Protein AF-A0A4Y8C5Q2-F1 (afdb_monomer_lite)

Sequence (82 aa):
SRYNRLPDAVVLEGPKSGGHQGFTYEQCLDPNYQLEKLIAPVVEEAKNWGSFPVIAAGGIWDKKDIENAISLGASGVQMGTR

pLDDT: mean 91.71, std 7.69, range [55.97, 98.31]

Foldseek 3Di:
DVPPDDDLEEEDEALQAPDDDPDDPVLSPDPCRGQLNVLQVVQVVCVVVPRHAYEYEHPQDDPVSQVSSVVSPHPY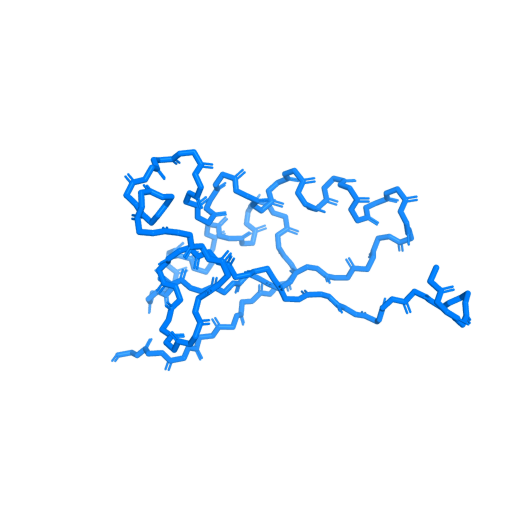YDDDDD

Radius of gyration: 13.01 Å; chains: 1; bounding box: 37×28×28 Å

Secondary structure (DSSP, 8-state):
-TTS---S-EEEE-TT-SSS-SS-HHHHH-GGGSHHHHHHHHHHHHHHTT---EEEESS--SHHHHHHHHHTT-SEEE----

Structure (mmCIF, N/CA/C/O backbone):
data_AF-A0A4Y8C5Q2-F1
#
_entry.id   AF-A0A4Y8C5Q2-F1
#
loop_
_atom_site.group_PDB
_atom_site.id
_atom_site.type_symb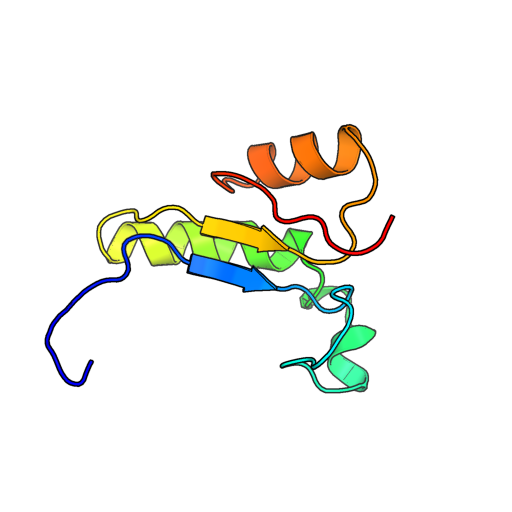ol
_atom_site.label_atom_id
_atom_site.label_alt_id
_atom_site.label_comp_id
_atom_site.label_asym_id
_atom_site.label_entity_id
_atom_site.label_seq_id
_atom_site.p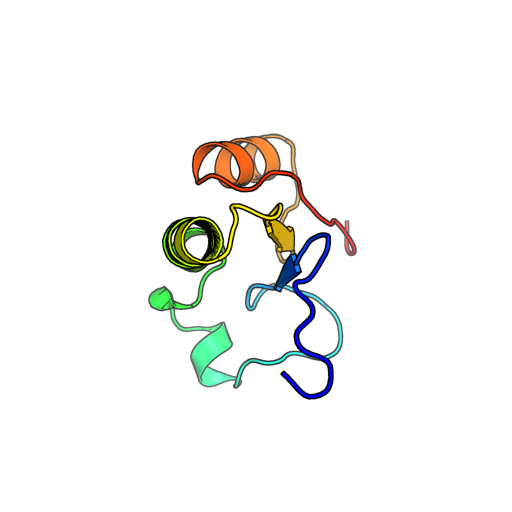dbx_PDB_ins_code
_atom_site.Cartn_x
_atom_site.Cartn_y
_atom_site.Cartn_z
_atom_site.occupancy
_atom_site.B_iso_or_equiv
_atom_site.auth_seq_id
_atom_site.auth_comp_id
_atom_site.auth_asym_id
_atom_site.auth_atom_id
_atom_site.pdbx_PDB_model_num
ATOM 1 N N . SER A 1 1 ? -21.289 7.829 -6.438 1.00 65.00 1 SER A N 1
ATOM 2 C CA . SER A 1 1 ? -21.351 6.365 -6.647 1.00 65.00 1 SER A CA 1
ATOM 3 C C . SER A 1 1 ? -22.804 5.952 -6.884 1.00 65.00 1 SER A C 1
ATOM 5 O O . SER A 1 1 ? -23.692 6.677 -6.451 1.00 65.00 1 SER A O 1
ATOM 7 N N . ARG A 1 2 ? -23.075 4.828 -7.571 1.00 76.00 2 ARG A N 1
ATOM 8 C CA . ARG A 1 2 ? -24.449 4.377 -7.917 1.00 76.00 2 ARG A CA 1
ATOM 9 C C . ARG A 1 2 ? -25.382 4.162 -6.709 1.00 76.00 2 ARG A C 1
ATOM 11 O O . ARG A 1 2 ? -26.589 4.121 -6.904 1.00 76.00 2 ARG A O 1
ATOM 18 N N . TYR A 1 3 ? -24.836 4.040 -5.494 1.00 85.12 3 TYR A N 1
ATOM 19 C CA . TYR A 1 3 ? -25.578 3.643 -4.288 1.00 85.12 3 TYR A CA 1
ATOM 20 C C . TYR A 1 3 ? -25.296 4.513 -3.051 1.00 85.12 3 TYR A C 1
ATOM 22 O O . TYR A 1 3 ? -25.600 4.092 -1.943 1.00 85.12 3 TYR A O 1
ATOM 30 N N . ASN A 1 4 ? -24.676 5.690 -3.216 1.00 85.69 4 ASN A N 1
ATOM 31 C CA . ASN A 1 4 ? -24.277 6.581 -2.112 1.00 85.69 4 ASN A CA 1
ATOM 32 C C . ASN A 1 4 ? -23.578 5.862 -0.934 1.00 85.69 4 ASN A C 1
ATOM 34 O O . ASN A 1 4 ? -23.820 6.155 0.234 1.00 85.69 4 ASN A O 1
ATOM 38 N N . ARG A 1 5 ? -22.738 4.874 -1.255 1.00 88.81 5 ARG A N 1
ATOM 39 C CA . ARG A 1 5 ? -22.016 4.046 -0.288 1.00 88.81 5 ARG A CA 1
ATOM 40 C C . ARG A 1 5 ? -20.513 4.236 -0.445 1.00 88.81 5 ARG A C 1
ATOM 42 O O . ARG A 1 5 ? -20.027 4.329 -1.577 1.00 88.81 5 ARG A O 1
ATOM 49 N N . LEU A 1 6 ? -19.826 4.275 0.693 1.00 92.25 6 LEU A N 1
ATOM 50 C CA . LEU A 1 6 ? -18.371 4.286 0.808 1.00 92.25 6 LEU A CA 1
ATOM 51 C C . LEU A 1 6 ? -17.831 2.854 0.958 1.00 92.25 6 LEU A C 1
ATOM 53 O O . LEU A 1 6 ? -18.560 1.985 1.449 1.00 92.25 6 LEU A O 1
ATOM 57 N N . PRO A 1 7 ? -16.593 2.591 0.511 1.00 92.56 7 PRO A N 1
ATOM 58 C CA . PRO A 1 7 ? -15.959 1.297 0.709 1.00 92.56 7 PRO A CA 1
ATOM 59 C C . PRO A 1 7 ? -15.582 1.084 2.180 1.00 92.56 7 PRO A C 1
ATOM 61 O O . PRO A 1 7 ? -15.218 2.027 2.879 1.00 92.56 7 PRO A O 1
ATOM 64 N N . ASP A 1 8 ? -15.618 -0.172 2.624 1.00 95.62 8 ASP A N 1
ATOM 65 C CA . ASP A 1 8 ? -15.128 -0.568 3.950 1.00 95.62 8 ASP A CA 1
ATOM 66 C C . ASP A 1 8 ? -13.585 -0.585 4.009 1.00 95.62 8 ASP A C 1
ATOM 68 O O . ASP A 1 8 ? -13.007 -0.418 5.077 1.00 95.62 8 ASP A O 1
ATOM 72 N N . ALA A 1 9 ? -12.923 -0.765 2.859 1.00 96.56 9 ALA A N 1
ATOM 73 C CA . ALA A 1 9 ? -11.484 -0.610 2.632 1.00 96.56 9 ALA A CA 1
ATOM 74 C C . ALA A 1 9 ? -11.204 -0.518 1.121 1.00 96.56 9 ALA A C 1
ATOM 76 O O . ALA A 1 9 ? -12.039 -0.915 0.303 1.00 96.56 9 ALA A O 1
ATOM 77 N N . VAL A 1 10 ? -10.013 -0.051 0.746 1.00 96.31 10 VAL A N 1
ATOM 78 C CA . VAL A 1 10 ? -9.532 -0.069 -0.645 1.00 96.31 10 VAL A CA 1
ATOM 79 C C . VAL A 1 10 ? -8.173 -0.754 -0.747 1.00 96.31 10 VAL A C 1
ATOM 81 O O . VAL A 1 10 ? -7.346 -0.644 0.158 1.00 96.31 10 VAL A O 1
ATOM 84 N N . VAL A 1 11 ? -7.933 -1.445 -1.862 1.00 96.38 11 VAL A N 1
ATOM 85 C CA . VAL A 1 11 ? -6.616 -1.999 -2.204 1.00 96.38 11 VAL A CA 1
ATOM 86 C C . VAL A 1 11 ? -5.977 -1.086 -3.243 1.00 96.38 11 VAL A C 1
ATOM 88 O O . VAL A 1 11 ? -6.554 -0.850 -4.303 1.00 96.38 11 VAL A O 1
ATOM 91 N N . LEU A 1 12 ? -4.801 -0.556 -2.919 1.00 95.81 12 LEU A N 1
ATOM 92 C CA . LEU A 1 12 ? -3.984 0.251 -3.812 1.00 95.81 12 LEU A CA 1
ATOM 93 C C . LEU A 1 12 ? -2.909 -0.636 -4.435 1.00 95.81 12 LEU A C 1
ATOM 95 O O . LEU A 1 12 ? -1.943 -1.010 -3.770 1.00 95.81 12 LEU A O 1
ATOM 99 N N . GLU A 1 13 ? -3.078 -0.952 -5.712 1.00 94.44 13 GLU A N 1
ATOM 100 C CA . GLU A 1 13 ? -2.105 -1.727 -6.475 1.00 94.44 13 GLU A CA 1
ATOM 101 C C . GLU A 1 13 ? -1.095 -0.800 -7.154 1.00 94.44 13 GLU A C 1
ATOM 103 O O . GLU A 1 13 ? -1.472 0.139 -7.853 1.00 94.44 13 GLU A O 1
ATOM 108 N N . GLY A 1 14 ? 0.194 -1.062 -6.944 1.00 91.88 14 GLY A N 1
ATOM 109 C CA . GLY A 1 14 ? 1.283 -0.421 -7.672 1.00 91.88 14 GLY A CA 1
ATOM 110 C C . GLY A 1 14 ? 1.711 -1.228 -8.906 1.00 91.88 14 GLY A C 1
ATOM 111 O O . GLY A 1 14 ? 1.355 -2.399 -9.035 1.00 91.88 14 GLY A O 1
ATOM 112 N N . PRO A 1 15 ? 2.563 -0.669 -9.782 1.00 90.00 15 PRO A N 1
ATOM 113 C CA . PRO A 1 15 ? 2.912 -1.278 -11.066 1.00 90.00 15 PRO A CA 1
ATOM 114 C C . PRO A 1 15 ? 3.763 -2.549 -10.973 1.00 90.00 15 PRO A C 1
ATOM 116 O O . PRO A 1 15 ? 3.978 -3.225 -11.972 1.00 90.00 15 PRO A O 1
ATOM 119 N N . LYS A 1 16 ? 4.233 -2.916 -9.780 1.00 87.00 16 LYS A N 1
ATOM 120 C CA . LYS A 1 16 ? 4.898 -4.202 -9.522 1.00 87.00 16 LYS A CA 1
ATOM 121 C C . LYS A 1 16 ? 3.915 -5.307 -9.106 1.00 87.00 16 LYS A C 1
ATOM 123 O O . LYS A 1 16 ? 4.350 -6.384 -8.698 1.00 87.00 16 LYS A O 1
ATOM 128 N N . SER A 1 17 ? 2.603 -5.055 -9.125 1.00 84.56 17 SER A N 1
ATOM 129 C CA . SER A 1 17 ? 1.602 -6.103 -8.913 1.00 84.56 17 SER A CA 1
ATOM 130 C C . SER A 1 17 ? 1.659 -7.132 -10.045 1.00 84.56 17 SER A C 1
ATOM 132 O O . SER A 1 17 ? 1.805 -6.792 -11.216 1.00 84.56 17 SER A O 1
ATOM 134 N N . GLY A 1 18 ? 1.577 -8.414 -9.692 1.00 78.44 18 GLY A N 1
ATOM 135 C CA . GLY A 1 18 ? 1.395 -9.472 -10.683 1.00 78.44 18 GLY A CA 1
ATOM 136 C C . GLY A 1 18 ? -0.054 -9.526 -11.175 1.00 78.44 18 GLY A C 1
ATOM 137 O O . GLY A 1 18 ? -0.959 -9.036 -10.505 1.00 78.44 18 GLY A O 1
ATOM 138 N N . GLY A 1 19 ? -0.291 -10.182 -12.312 1.00 79.94 19 GLY A N 1
ATOM 139 C CA . GLY A 1 19 ? -1.637 -10.360 -12.865 1.00 79.94 19 GLY A CA 1
ATOM 140 C C . GLY A 1 19 ? -2.066 -9.222 -13.794 1.00 79.94 19 GLY A C 1
ATOM 141 O O . GLY A 1 19 ? -1.245 -8.668 -14.522 1.00 79.94 19 GLY A O 1
ATOM 142 N N . HIS A 1 20 ? -3.368 -8.926 -13.835 1.00 80.44 20 HIS A N 1
ATOM 143 C CA . HIS A 1 20 ? -3.902 -7.880 -14.708 1.00 80.44 20 HIS A CA 1
ATOM 144 C C . HIS A 1 20 ? -3.580 -6.499 -14.133 1.00 80.44 20 HIS A C 1
ATOM 146 O O . HIS A 1 20 ? -3.934 -6.218 -12.992 1.00 80.44 20 HIS A O 1
ATOM 152 N N . GLN A 1 21 ? -2.921 -5.644 -14.916 1.00 76.75 21 GLN A N 1
ATOM 153 C CA . GLN A 1 21 ? -2.493 -4.326 -14.453 1.00 76.75 21 GLN A CA 1
ATOM 154 C C . GLN A 1 21 ? -3.425 -3.216 -14.925 1.00 76.75 21 GLN A C 1
ATOM 156 O O . GLN A 1 21 ? -3.809 -3.162 -16.091 1.00 76.75 21 GLN A O 1
ATOM 161 N N . GLY A 1 22 ? -3.719 -2.284 -14.016 1.00 80.38 22 GLY A N 1
ATOM 162 C CA . GLY A 1 22 ? -4.359 -1.007 -14.338 1.00 80.38 22 GLY A CA 1
ATOM 163 C C . GLY A 1 22 ? -3.401 0.051 -14.904 1.00 80.38 22 GLY A C 1
ATOM 164 O O . GLY A 1 22 ? -3.825 1.183 -15.122 1.00 80.38 22 GLY A O 1
ATOM 165 N N . PHE A 1 23 ? -2.127 -0.295 -15.120 1.00 86.00 23 PHE A N 1
ATOM 166 C CA . PHE A 1 23 ? -1.083 0.603 -15.615 1.00 86.00 23 PHE A CA 1
ATOM 167 C C . PHE A 1 23 ? -0.711 0.276 -17.061 1.00 86.00 23 PHE A C 1
ATOM 169 O O . PHE A 1 23 ? -0.697 -0.883 -17.476 1.00 86.00 23 PHE A O 1
ATOM 176 N N . THR A 1 24 ? -0.381 1.317 -17.823 1.00 87.81 24 THR A N 1
ATOM 177 C CA . THR A 1 24 ? 0.282 1.172 -19.127 1.00 87.81 24 THR A CA 1
ATOM 178 C C . THR A 1 24 ? 1.732 0.726 -18.950 1.00 87.81 24 THR A C 1
ATOM 180 O O . THR A 1 24 ? 2.323 0.926 -17.889 1.00 87.81 24 THR A O 1
ATOM 183 N N . TYR A 1 25 ? 2.328 0.164 -20.004 1.00 84.62 25 TYR A N 1
ATOM 184 C CA . TYR A 1 25 ? 3.716 -0.303 -19.970 1.00 84.62 25 TYR A CA 1
ATOM 185 C C . TYR A 1 25 ? 4.696 0.812 -19.572 1.00 84.62 25 TYR A C 1
ATOM 187 O O . TYR A 1 25 ? 5.606 0.595 -18.774 1.00 84.62 25 TYR A O 1
ATOM 195 N N . GLU A 1 26 ? 4.478 2.025 -20.077 1.00 88.00 26 GLU A N 1
ATOM 196 C CA . GLU A 1 26 ? 5.293 3.195 -19.767 1.00 88.00 26 GLU A CA 1
ATOM 197 C C . GLU A 1 26 ? 5.179 3.581 -18.287 1.00 88.00 26 GLU A C 1
ATOM 199 O O . GLU A 1 26 ? 6.188 3.855 -17.637 1.00 88.00 26 GLU A O 1
ATOM 204 N N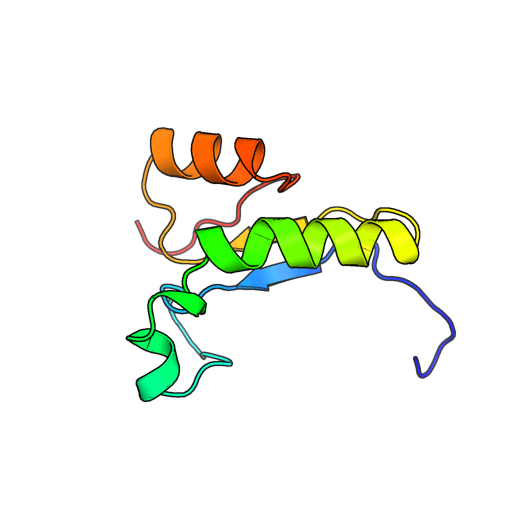 . GLN A 1 27 ? 3.967 3.539 -17.725 1.00 88.62 27 GLN A N 1
ATOM 205 C CA . GLN A 1 27 ? 3.735 3.826 -16.307 1.00 88.62 27 GLN A CA 1
ATOM 206 C C . GLN A 1 27 ? 4.371 2.781 -15.387 1.00 88.62 27 GLN A C 1
ATOM 208 O O . GLN A 1 27 ? 4.774 3.121 -14.277 1.00 88.62 27 GLN A O 1
ATOM 213 N N . CYS A 1 28 ? 4.524 1.532 -15.837 1.00 86.38 28 CYS A N 1
ATOM 214 C CA . CYS A 1 28 ? 5.216 0.509 -15.054 1.00 86.38 28 CYS A CA 1
ATOM 215 C C . CYS A 1 28 ? 6.685 0.859 -14.787 1.00 86.38 28 CYS A C 1
ATOM 217 O O . CYS A 1 28 ? 7.231 0.496 -13.741 1.00 86.38 28 CYS A O 1
ATOM 219 N N . LEU A 1 29 ? 7.315 1.579 -15.717 1.00 86.88 29 LEU A N 1
ATOM 220 C CA . LEU A 1 29 ? 8.718 1.982 -15.640 1.00 86.88 29 LEU A CA 1
ATOM 221 C C . LEU A 1 29 ? 8.908 3.378 -15.030 1.00 86.88 29 LEU A C 1
ATOM 223 O O . LEU A 1 29 ? 10.025 3.737 -14.659 1.00 86.88 29 LEU A O 1
ATOM 227 N N . ASP A 1 30 ? 7.839 4.164 -14.913 1.00 90.88 30 ASP A N 1
ATOM 228 C CA . ASP A 1 30 ? 7.905 5.524 -14.394 1.00 90.88 30 ASP A CA 1
ATOM 229 C C . ASP A 1 30 ? 8.050 5.518 -12.852 1.00 90.88 30 ASP A C 1
ATOM 231 O O . ASP A 1 30 ? 7.234 4.919 -12.136 1.00 90.88 30 ASP A O 1
ATOM 235 N N . PRO A 1 31 ? 9.083 6.184 -12.297 1.00 89.25 31 PRO A N 1
ATOM 236 C CA . PRO A 1 31 ? 9.305 6.259 -10.855 1.00 89.25 31 PRO A CA 1
ATOM 237 C C . PRO A 1 31 ? 8.170 6.961 -10.088 1.00 89.25 31 PRO A C 1
ATOM 239 O O . PRO A 1 31 ? 8.014 6.726 -8.890 1.00 89.25 31 PRO A O 1
ATOM 242 N N . ASN A 1 32 ? 7.372 7.808 -10.743 1.00 90.31 32 ASN A N 1
ATOM 243 C CA . ASN A 1 32 ? 6.259 8.523 -10.112 1.00 90.31 32 ASN A CA 1
ATOM 244 C C . ASN A 1 32 ? 5.054 7.625 -9.831 1.00 90.31 32 ASN A C 1
ATOM 246 O O . ASN A 1 32 ? 4.254 7.939 -8.953 1.00 90.31 32 ASN A O 1
ATOM 250 N N . TYR A 1 33 ? 4.939 6.508 -10.547 1.00 90.00 33 TYR A N 1
ATOM 251 C CA . TYR A 1 33 ? 3.849 5.553 -10.376 1.00 90.00 33 TYR A CA 1
ATOM 252 C C . TYR A 1 33 ? 4.224 4.399 -9.445 1.00 90.00 33 TYR A C 1
ATOM 254 O O . TYR A 1 33 ? 3.409 3.513 -9.223 1.00 90.00 33 TYR A O 1
ATOM 262 N N . GLN A 1 34 ? 5.431 4.389 -8.870 1.00 92.62 34 GLN A N 1
ATOM 263 C CA . GLN A 1 34 ? 5.837 3.342 -7.929 1.00 92.62 34 GLN A CA 1
ATOM 264 C C . GLN A 1 34 ? 4.987 3.390 -6.657 1.00 92.62 34 GLN A C 1
ATOM 266 O O . GLN A 1 34 ? 4.568 4.461 -6.215 1.00 92.62 34 GLN A O 1
ATOM 271 N N . LEU A 1 35 ? 4.734 2.221 -6.063 1.00 93.31 35 LEU A N 1
ATOM 272 C CA . LEU A 1 35 ? 3.787 2.056 -4.959 1.00 93.31 35 LEU A CA 1
ATOM 273 C C . LEU A 1 35 ? 4.054 3.037 -3.804 1.00 93.31 35 LEU A C 1
ATOM 275 O O . LEU A 1 35 ? 3.130 3.648 -3.274 1.00 93.31 35 LEU A O 1
ATOM 279 N N . GLU A 1 36 ? 5.321 3.265 -3.474 1.00 93.75 36 GLU A N 1
ATOM 280 C CA . GLU A 1 36 ? 5.768 4.155 -2.403 1.00 93.75 36 GLU A CA 1
ATOM 281 C C . GLU A 1 36 ? 5.387 5.626 -2.648 1.00 93.75 36 GLU A C 1
ATOM 283 O O . GLU A 1 36 ? 5.213 6.390 -1.701 1.00 93.75 36 GLU A O 1
ATOM 288 N N . LYS A 1 37 ? 5.234 6.034 -3.915 1.00 95.19 37 LYS A N 1
ATOM 289 C CA . LYS A 1 37 ? 4.780 7.378 -4.304 1.00 95.19 37 LYS A CA 1
ATOM 290 C C . LYS A 1 37 ? 3.261 7.509 -4.317 1.00 95.19 37 LYS A C 1
ATOM 292 O O . LYS A 1 37 ? 2.758 8.621 -4.181 1.00 95.19 37 LYS A O 1
ATOM 297 N N . LEU A 1 38 ? 2.546 6.395 -4.454 1.00 95.75 38 LEU A N 1
ATOM 298 C CA . LEU A 1 38 ? 1.089 6.373 -4.539 1.00 95.75 38 LEU A CA 1
ATOM 299 C C . LEU A 1 38 ? 0.412 6.292 -3.165 1.00 95.75 38 LEU A C 1
ATOM 301 O O . LEU A 1 38 ? -0.671 6.849 -3.001 1.00 95.75 38 LEU A O 1
ATOM 305 N N . ILE A 1 39 ? 1.030 5.627 -2.178 1.00 97.31 39 ILE A N 1
ATOM 306 C CA . ILE A 1 39 ? 0.395 5.374 -0.870 1.00 97.31 39 ILE A CA 1
ATOM 307 C C . ILE A 1 39 ? -0.026 6.675 -0.179 1.00 97.31 39 ILE A C 1
ATOM 309 O O . ILE A 1 39 ? -1.201 6.827 0.148 1.00 97.31 39 ILE A O 1
ATOM 313 N N . ALA A 1 40 ? 0.900 7.614 0.034 1.00 97.44 40 ALA A N 1
ATOM 314 C CA . ALA A 1 40 ? 0.608 8.806 0.831 1.00 97.44 40 ALA A CA 1
ATOM 315 C C . ALA A 1 40 ? -0.509 9.686 0.222 1.00 97.44 40 ALA A C 1
ATOM 317 O O . ALA A 1 40 ? -1.469 9.962 0.944 1.00 97.44 40 ALA A O 1
ATOM 318 N N . PRO A 1 41 ? -0.490 10.040 -1.083 1.00 97.50 41 PRO A N 1
ATOM 319 C CA . PRO A 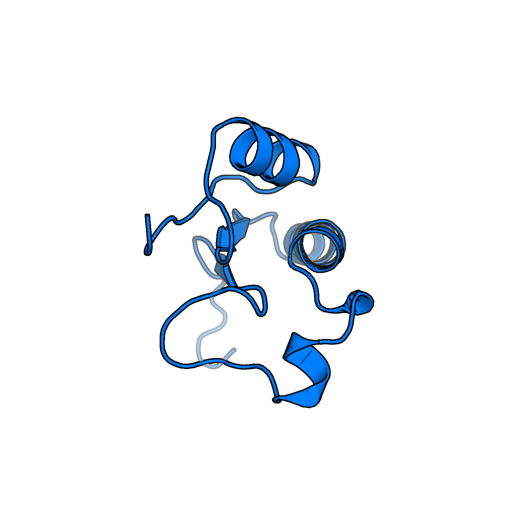1 41 ? -1.579 10.806 -1.696 1.00 97.50 41 PRO A CA 1
ATOM 320 C C . PRO A 1 41 ? -2.945 10.111 -1.615 1.00 97.50 41 PRO A C 1
ATOM 322 O O . PRO A 1 41 ? -3.961 10.757 -1.373 1.00 97.50 41 PRO A O 1
ATOM 325 N N . VAL A 1 42 ? -2.988 8.785 -1.787 1.00 96.94 42 VAL A N 1
ATOM 326 C CA . VAL A 1 42 ? -4.245 8.018 -1.723 1.00 96.94 42 VAL A CA 1
ATOM 327 C C . VAL A 1 42 ? -4.777 7.943 -0.292 1.00 96.94 42 VAL A C 1
ATOM 329 O O . VAL A 1 42 ? -5.983 8.044 -0.079 1.00 96.94 42 VAL A O 1
ATOM 332 N N . VAL A 1 43 ? -3.895 7.803 0.700 1.00 97.75 43 VAL A N 1
ATOM 333 C CA . 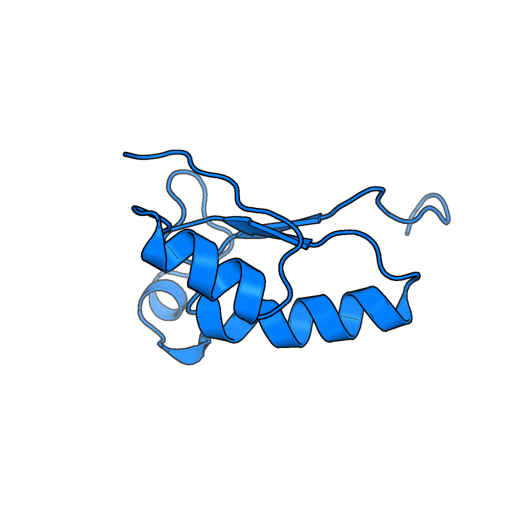VAL A 1 43 ? -4.265 7.846 2.121 1.00 97.75 43 VAL A CA 1
ATOM 334 C C . VAL A 1 43 ? -4.776 9.233 2.513 1.00 97.75 43 VAL A C 1
ATOM 336 O O . VAL A 1 43 ? -5.747 9.334 3.262 1.00 97.75 43 VAL A O 1
ATOM 339 N N . GLU A 1 44 ? -4.152 10.304 2.021 1.00 97.50 44 GLU A N 1
ATOM 340 C CA . GLU A 1 44 ? -4.642 11.670 2.227 1.00 97.50 44 GLU A CA 1
ATOM 341 C C . GLU A 1 44 ? -6.028 11.867 1.620 1.00 97.50 44 GLU A C 1
ATOM 343 O O . GLU A 1 44 ? -6.916 12.386 2.296 1.00 97.50 44 GLU A O 1
ATOM 348 N N . GLU A 1 45 ? -6.254 11.369 0.407 1.00 96.81 45 GLU A N 1
ATOM 349 C CA . GLU A 1 45 ? -7.572 11.438 -0.214 1.00 96.81 45 GLU A CA 1
ATOM 350 C C . GLU A 1 45 ? -8.611 10.612 0.556 1.00 96.81 45 GLU A C 1
ATOM 352 O O . GLU A 1 45 ? -9.708 11.097 0.815 1.00 96.81 45 GLU A O 1
ATOM 357 N N . ALA A 1 46 ? -8.275 9.406 1.023 1.00 96.44 46 ALA A N 1
ATOM 358 C CA . ALA A 1 46 ? -9.191 8.578 1.813 1.00 96.44 46 ALA A CA 1
ATOM 359 C C . ALA A 1 46 ? -9.692 9.290 3.087 1.00 96.44 46 ALA A C 1
ATOM 361 O O . ALA A 1 46 ? -10.844 9.103 3.495 1.00 96.44 46 ALA A O 1
ATOM 362 N N . LYS A 1 47 ? -8.872 10.158 3.698 1.00 95.69 47 LYS A N 1
ATOM 363 C CA . LYS A 1 47 ? -9.274 10.963 4.867 1.00 95.69 47 LYS A CA 1
ATOM 364 C C . LYS A 1 47 ? -10.400 11.946 4.542 1.00 95.69 47 LYS A C 1
ATOM 366 O O . LYS A 1 47 ? -11.272 12.142 5.388 1.00 95.69 47 LYS A O 1
ATOM 371 N N . ASN A 1 48 ? -10.446 12.481 3.320 1.00 95.75 48 ASN A N 1
ATOM 372 C CA . ASN A 1 48 ? -11.523 13.368 2.860 1.00 95.75 48 ASN A CA 1
ATOM 373 C C . ASN A 1 48 ? -12.884 12.647 2.768 1.00 95.75 48 ASN A C 1
ATOM 375 O O . ASN A 1 48 ? -13.928 13.295 2.740 1.00 95.75 48 ASN A O 1
ATOM 379 N N . TRP A 1 49 ? -12.880 11.309 2.773 1.00 92.94 49 TRP A N 1
ATOM 380 C CA . TRP A 1 49 ? -14.054 10.458 2.561 1.00 92.94 49 TRP A CA 1
ATOM 381 C C . TRP A 1 49 ? -14.341 9.502 3.727 1.00 92.94 49 TRP A C 1
ATOM 383 O O . TRP A 1 49 ? -14.957 8.457 3.533 1.00 92.94 49 TRP A O 1
ATOM 393 N N . GLY A 1 50 ? -13.917 9.844 4.946 1.00 90.31 50 GLY A N 1
ATOM 394 C CA . GLY A 1 50 ? -14.227 9.059 6.149 1.00 90.31 50 GLY A CA 1
ATOM 395 C C . GLY A 1 50 ? -13.117 8.117 6.616 1.00 90.31 50 GLY A C 1
ATOM 396 O O . GLY A 1 50 ? -13.353 7.316 7.514 1.00 90.31 50 GLY A O 1
ATOM 397 N N . SER A 1 51 ? -11.902 8.252 6.072 1.00 93.75 51 SER A N 1
ATOM 398 C CA . SER A 1 51 ? -10.691 7.555 6.540 1.00 93.75 51 SER A CA 1
ATOM 399 C C . SER A 1 51 ? -10.781 6.026 6.484 1.00 93.75 51 SER A C 1
ATOM 401 O O . SER A 1 51 ? -10.321 5.341 7.399 1.00 93.75 51 SER A O 1
ATOM 403 N N . PHE A 1 52 ? -11.373 5.476 5.421 1.00 96.62 52 PHE A N 1
ATOM 404 C CA . PHE A 1 52 ? -11.365 4.027 5.222 1.00 96.62 52 PHE A CA 1
ATOM 405 C C . PHE A 1 52 ? -9.924 3.500 5.036 1.00 96.62 52 PHE A C 1
ATOM 407 O O . PHE A 1 52 ? -9.075 4.206 4.481 1.00 96.62 52 PHE A O 1
ATOM 414 N N . PRO A 1 53 ? -9.629 2.264 5.477 1.00 97.94 53 PRO A N 1
ATOM 415 C CA . PRO A 1 53 ? -8.309 1.658 5.344 1.00 97.94 53 PRO A CA 1
ATOM 416 C C . PRO A 1 53 ? -7.835 1.565 3.891 1.00 97.94 53 PRO A C 1
ATOM 418 O O . PRO A 1 53 ? -8.581 1.134 3.007 1.00 97.94 53 PRO A O 1
ATOM 421 N N . VAL A 1 54 ? -6.561 1.894 3.671 1.00 98.31 54 VAL A N 1
ATOM 422 C CA . VAL A 1 54 ? -5.857 1.686 2.397 1.00 98.31 54 VAL A CA 1
ATOM 423 C C . VAL A 1 54 ? -4.866 0.538 2.570 1.00 98.31 54 VAL A C 1
ATOM 425 O O . VAL A 1 54 ? -3.994 0.590 3.439 1.00 98.31 54 VAL A O 1
ATOM 428 N N . ILE A 1 55 ? -4.999 -0.502 1.750 1.00 98.31 55 ILE A N 1
ATOM 429 C CA . ILE A 1 55 ? -4.153 -1.699 1.763 1.00 98.31 55 ILE A CA 1
ATOM 430 C C . ILE A 1 55 ? -3.215 -1.632 0.558 1.00 98.31 55 ILE A C 1
ATOM 432 O O . ILE A 1 55 ? -3.677 -1.631 -0.579 1.00 98.31 55 ILE A O 1
ATOM 436 N N . ALA A 1 56 ? -1.904 -1.574 0.786 1.00 97.56 56 ALA A N 1
ATOM 437 C CA . ALA A 1 56 ? -0.922 -1.471 -0.293 1.00 97.56 56 ALA A CA 1
ATOM 438 C C . ALA A 1 56 ? -0.620 -2.843 -0.922 1.00 97.56 56 ALA A C 1
ATOM 440 O O . ALA A 1 56 ? -0.477 -3.838 -0.211 1.00 97.56 56 ALA A O 1
ATOM 441 N N . ALA A 1 57 ? -0.493 -2.908 -2.247 1.00 95.88 57 ALA A N 1
ATOM 442 C CA . ALA A 1 57 ? -0.247 -4.147 -2.980 1.00 95.88 57 ALA A CA 1
ATOM 443 C C . ALA A 1 57 ? 0.710 -3.940 -4.164 1.00 95.88 57 ALA A C 1
ATOM 445 O O . ALA A 1 57 ? 0.633 -2.944 -4.878 1.00 95.88 57 ALA A O 1
ATOM 446 N N . GLY A 1 58 ? 1.571 -4.929 -4.416 1.00 93.31 58 GLY A N 1
ATOM 447 C CA . GLY A 1 58 ? 2.471 -4.968 -5.575 1.00 93.31 58 GLY A CA 1
ATOM 448 C C . GLY A 1 58 ? 3.936 -4.695 -5.233 1.00 93.31 58 GLY A C 1
ATOM 449 O O . GLY A 1 58 ? 4.289 -3.630 -4.744 1.00 93.31 58 GLY A O 1
ATOM 450 N N . GLY A 1 59 ? 4.807 -5.667 -5.518 1.00 90.69 59 GLY A N 1
ATOM 451 C CA . GLY A 1 59 ? 6.249 -5.552 -5.268 1.00 90.69 59 GLY A CA 1
ATOM 452 C C . GLY A 1 59 ? 6.681 -5.560 -3.797 1.00 90.69 59 GLY A C 1
ATOM 453 O O . GLY A 1 59 ? 7.823 -5.212 -3.529 1.00 90.69 59 GLY A O 1
ATOM 454 N N . ILE A 1 60 ? 5.800 -5.944 -2.866 1.00 94.44 60 ILE A N 1
ATOM 455 C CA . ILE A 1 60 ? 6.104 -6.076 -1.431 1.00 94.44 60 ILE A CA 1
ATOM 456 C C . ILE A 1 60 ? 6.658 -7.480 -1.184 1.00 94.44 60 ILE A C 1
ATOM 458 O O . ILE A 1 60 ? 5.928 -8.458 -1.363 1.00 94.44 60 ILE A O 1
ATOM 462 N N . TRP A 1 61 ? 7.927 -7.579 -0.788 1.00 93.94 61 TRP A N 1
ATOM 463 C CA . TRP A 1 61 ? 8.650 -8.847 -0.700 1.00 93.94 61 TRP A CA 1
ATOM 464 C C . TRP A 1 61 ? 8.947 -9.268 0.738 1.00 93.94 61 TRP A C 1
ATOM 466 O O . TRP A 1 61 ? 8.700 -10.414 1.127 1.00 93.94 61 TRP A O 1
ATOM 476 N N . ASP A 1 62 ? 9.475 -8.346 1.540 1.00 94.88 62 ASP A N 1
ATOM 477 C CA . ASP A 1 62 ? 9.976 -8.646 2.877 1.00 94.88 62 ASP A CA 1
ATOM 478 C C . ASP A 1 62 ? 9.407 -7.726 3.965 1.00 94.88 62 ASP A C 1
ATOM 480 O O . ASP A 1 62 ? 8.560 -6.861 3.742 1.00 94.88 62 ASP A O 1
ATOM 484 N N . LYS A 1 63 ? 9.881 -7.938 5.197 1.00 96.56 63 LYS A N 1
ATOM 485 C CA . LYS A 1 63 ? 9.478 -7.146 6.359 1.00 96.56 63 LYS A CA 1
ATOM 486 C C . LYS A 1 63 ? 9.751 -5.649 6.169 1.00 96.56 63 LYS A C 1
ATOM 488 O O . LYS A 1 63 ? 8.955 -4.841 6.638 1.00 96.56 63 LYS A O 1
ATOM 493 N N . LYS A 1 64 ? 10.847 -5.280 5.505 1.00 97.25 64 LYS A N 1
ATOM 494 C CA . LYS A 1 64 ? 11.220 -3.881 5.298 1.00 97.25 64 LYS A CA 1
ATOM 495 C C . LYS A 1 64 ? 10.223 -3.200 4.366 1.00 97.25 64 LYS A C 1
ATOM 497 O O . LYS A 1 64 ? 9.807 -2.082 4.652 1.00 97.25 64 LYS A O 1
ATOM 502 N N . ASP A 1 65 ? 9.792 -3.876 3.305 1.00 96.25 65 ASP A N 1
ATOM 503 C CA . ASP A 1 65 ? 8.770 -3.342 2.398 1.00 96.25 65 ASP A CA 1
ATOM 504 C C . ASP A 1 65 ? 7.430 -3.134 3.115 1.00 96.25 65 ASP A C 1
ATOM 506 O O . ASP A 1 65 ? 6.769 -2.111 2.929 1.00 96.25 65 ASP A O 1
ATOM 510 N N . ILE A 1 66 ? 7.059 -4.076 3.989 1.00 97.06 66 ILE A N 1
ATOM 511 C CA . ILE A 1 66 ? 5.861 -3.962 4.830 1.00 97.06 66 ILE A CA 1
ATOM 512 C C . ILE A 1 66 ? 5.968 -2.736 5.738 1.00 97.06 66 ILE A C 1
ATOM 514 O O . ILE A 1 66 ? 5.068 -1.899 5.750 1.00 97.06 66 ILE A O 1
ATOM 518 N N . GLU A 1 67 ? 7.065 -2.607 6.485 1.00 98.06 67 GLU A N 1
ATOM 519 C CA . GLU A 1 67 ? 7.287 -1.482 7.398 1.00 98.06 67 GLU A CA 1
ATOM 520 C C . GLU A 1 67 ? 7.279 -0.142 6.655 1.00 98.06 67 GLU A C 1
ATOM 522 O O . GLU A 1 67 ? 6.652 0.810 7.122 1.00 98.06 67 GLU A O 1
ATOM 527 N N . ASN A 1 68 ? 7.885 -0.082 5.466 1.00 97.62 68 ASN A N 1
ATOM 528 C CA . ASN A 1 68 ? 7.855 1.101 4.613 1.00 97.62 68 ASN A CA 1
ATOM 529 C C . ASN A 1 68 ? 6.419 1.472 4.220 1.00 97.62 68 ASN A C 1
ATOM 531 O O . ASN A 1 68 ? 6.019 2.621 4.408 1.00 97.62 68 ASN A O 1
ATOM 535 N N . ALA A 1 69 ? 5.624 0.519 3.725 1.00 97.75 69 ALA A N 1
ATOM 536 C CA . ALA A 1 69 ? 4.243 0.778 3.320 1.00 97.75 69 ALA A CA 1
ATOM 537 C C . ALA A 1 69 ? 3.380 1.282 4.490 1.00 97.75 69 ALA A C 1
ATOM 539 O O . ALA A 1 69 ? 2.641 2.257 4.340 1.00 97.75 69 ALA A O 1
ATOM 540 N N . ILE A 1 70 ? 3.521 0.668 5.670 1.00 98.12 70 ILE A N 1
ATOM 541 C CA . ILE A 1 70 ? 2.835 1.114 6.890 1.00 98.12 70 ILE A CA 1
ATOM 542 C C . ILE A 1 70 ? 3.299 2.520 7.298 1.00 98.12 70 ILE A C 1
ATOM 544 O O . ILE A 1 70 ? 2.470 3.364 7.633 1.00 98.12 70 ILE A O 1
ATOM 548 N N . SER A 1 71 ? 4.602 2.818 7.211 1.00 98.25 71 SER A N 1
ATOM 549 C CA . SER A 1 71 ? 5.143 4.148 7.538 1.00 98.25 71 SER A CA 1
ATOM 550 C C . SER A 1 71 ? 4.605 5.264 6.633 1.00 98.25 71 SER A C 1
ATOM 552 O O . SER A 1 71 ? 4.477 6.407 7.068 1.00 98.25 71 SER A O 1
ATOM 554 N N . LEU A 1 72 ? 4.236 4.923 5.394 1.00 97.88 72 LEU A N 1
ATOM 555 C CA . LEU A 1 72 ? 3.627 5.832 4.420 1.00 97.88 72 LEU A CA 1
ATOM 556 C C . LEU A 1 72 ? 2.116 6.028 4.637 1.00 97.88 72 LEU A C 1
ATOM 558 O O . LEU A 1 72 ? 1.500 6.836 3.946 1.00 97.88 72 LEU A O 1
ATOM 562 N N . GLY A 1 73 ? 1.520 5.320 5.602 1.00 97.69 73 GLY A N 1
ATOM 563 C CA . GLY A 1 73 ? 0.123 5.477 6.006 1.00 97.69 73 GLY A CA 1
ATOM 564 C C . GLY A 1 73 ? -0.810 4.352 5.561 1.00 97.69 73 GLY A C 1
ATOM 565 O O . GLY A 1 73 ? -2.010 4.439 5.824 1.00 97.69 73 GLY A O 1
ATOM 566 N N . ALA A 1 74 ? -0.302 3.296 4.916 1.00 98.06 74 ALA A N 1
ATOM 567 C CA . ALA A 1 74 ? -1.118 2.120 4.631 1.00 98.06 74 ALA A CA 1
ATOM 568 C C . ALA A 1 74 ? -1.553 1.439 5.940 1.00 98.06 74 ALA A C 1
ATOM 570 O O . ALA A 1 74 ? -0.795 1.352 6.904 1.00 98.06 74 ALA A O 1
ATOM 571 N N . SER A 1 75 ? -2.777 0.917 5.974 1.00 98.31 75 SER A N 1
ATOM 572 C CA . SER A 1 75 ? -3.309 0.169 7.124 1.00 98.31 75 SER A CA 1
ATOM 573 C C . SER A 1 75 ? -2.898 -1.306 7.113 1.00 98.31 75 SER A C 1
ATOM 575 O O . SER A 1 75 ? -3.072 -2.015 8.100 1.00 98.31 75 SER A O 1
ATOM 577 N N . GLY A 1 76 ? -2.375 -1.779 5.984 1.00 97.75 76 GLY A N 1
ATOM 578 C CA . GLY A 1 76 ? -1.964 -3.156 5.772 1.00 97.75 76 GLY A CA 1
ATOM 579 C C . GLY A 1 76 ? -1.359 -3.340 4.388 1.00 97.75 76 GLY A C 1
ATOM 580 O O . GLY A 1 76 ? -1.301 -2.403 3.586 1.00 97.75 76 GLY A O 1
ATOM 581 N N . VAL A 1 77 ? -0.937 -4.570 4.106 1.00 97.44 77 VAL A N 1
ATOM 582 C CA . VAL A 1 77 ? -0.395 -4.956 2.803 1.00 97.44 77 VAL A CA 1
ATOM 583 C C . VAL A 1 77 ? -1.066 -6.220 2.274 1.00 97.44 77 VAL A C 1
ATOM 585 O O . VAL A 1 77 ? -1.456 -7.094 3.050 1.00 97.44 77 VAL A O 1
ATOM 588 N N . GLN A 1 78 ? -1.153 -6.341 0.954 1.00 96.25 78 GLN A N 1
ATOM 589 C CA . GLN A 1 78 ? -1.519 -7.572 0.263 1.00 96.25 78 GLN A CA 1
ATOM 590 C C . GLN A 1 78 ? -0.291 -8.116 -0.471 1.00 96.25 78 GLN A C 1
ATOM 592 O O . GLN A 1 78 ? 0.295 -7.442 -1.319 1.00 96.25 78 GLN A O 1
ATOM 597 N N . MET A 1 79 ? 0.080 -9.357 -0.158 1.00 94.00 79 MET A N 1
ATOM 598 C CA . MET A 1 79 ? 1.197 -10.064 -0.785 1.00 94.00 79 MET A CA 1
ATOM 599 C C . MET A 1 79 ? 0.652 -11.217 -1.628 1.00 94.00 79 MET A C 1
ATOM 601 O O . MET A 1 79 ? -0.128 -12.026 -1.130 1.00 94.00 79 MET A O 1
ATOM 605 N N . GLY A 1 80 ? 1.053 -11.272 -2.899 1.00 86.62 80 GLY A N 1
ATOM 606 C CA . GLY A 1 80 ? 0.672 -12.335 -3.834 1.00 86.62 80 GLY A CA 1
ATOM 607 C C . GLY A 1 80 ? 1.868 -13.214 -4.178 1.00 86.62 80 GLY A C 1
ATOM 608 O O . GLY A 1 80 ? 2.000 -14.322 -3.665 1.00 86.62 80 GLY A O 1
ATOM 609 N N . THR A 1 81 ? 2.749 -12.702 -5.036 1.00 76.38 81 THR A N 1
ATOM 610 C CA . THR A 1 81 ? 3.997 -13.380 -5.410 1.00 76.38 81 THR A CA 1
ATOM 611 C C . THR A 1 81 ? 5.032 -13.275 -4.290 1.00 76.38 81 THR A C 1
ATOM 613 O O . THR A 1 81 ? 5.190 -12.214 -3.685 1.00 76.38 81 THR A O 1
ATOM 616 N N . ARG A 1 82 ? 5.728 -14.384 -4.047 1.00 55.97 82 ARG A N 1
ATOM 617 C CA . ARG A 1 82 ? 6.860 -14.564 -3.136 1.00 55.97 82 ARG A CA 1
ATOM 618 C C . ARG A 1 82 ? 7.943 -15.381 -3.827 1.00 55.97 82 ARG A C 1
ATOM 620 O O . ARG A 1 82 ? 7.647 -15.943 -4.905 1.00 55.97 82 ARG A O 1
#